Protein AF-A0A1M5IIE2-F1 (afdb_monomer)

Secondary structure (DSSP, 8-state):
-PPEEEEEHHHHHHH--SSBPPPB--S-TT----EEEEE--HHHHHHHIIIIIHHHHHH-SSPPP---EEE----S--GGG--HHHHHHH-HHHHHHHHH----HHHHHHHHHHHHHTTTS-HHHHHHHHH--

Foldseek 3Di:
DFWKKKWFPVLCVPQVAPAKADWFFQLDPPGPTTIIIGRGDVVVLVVCCVPPQVVCCVPDPDDRDRGDIAIQDEDDDDLVQADLQVCLVRNQNVSCCVRRVDRDRNVSSPSLNVVQVVVVHDSRVSNNVSPDD

Sequence (133 aa):
MKNYYLCSQAVIDFAKPTDVSKPFKSGYEWDQDNYYVANIDFEIVEKHFKEVIKPHNQSSAEPDIDFWCRECVAGTMNDSKISLKQAKEKGLFVEIENKLNITAERNRAMTIYNLAESRGITPVDLINRILTK

Solvent-accessible surface area (backbone atoms only — not comparable to full-atom values): 7461 Å² total; per-residue (Å²): 134,92,53,37,25,36,26,32,52,54,42,47,73,70,68,60,51,93,50,57,29,65,76,40,52,47,44,51,93,88,54,84,59,51,37,34,30,29,44,59,66,59,69,63,53,50,48,45,38,67,74,48,49,52,55,41,59,71,70,51,93,64,83,67,76,70,69,48,73,26,61,38,41,84,66,91,64,80,47,88,75,58,50,64,68,51,19,50,76,45,15,49,50,44,38,46,25,78,66,68,75,52,79,56,61,56,60,52,17,20,37,46,26,41,54,10,54,80,66,77,47,49,52,34,55,44,53,42,54,43,72,54,130

Structure (mmCIF, N/CA/C/O backbone):
data_AF-A0A1M5IIE2-F1
#
_entry.id   AF-A0A1M5IIE2-F1
#
loop_
_atom_site.group_PDB
_atom_site.id
_atom_site.type_symbol
_atom_site.label_atom_id
_atom_site.label_alt_id
_atom_site.label_comp_id
_atom_site.label_asym_id
_atom_site.label_entity_id
_atom_site.label_seq_id
_atom_site.pdbx_PDB_ins_code
_atom_site.Cartn_x
_atom_site.Cartn_y
_atom_site.Cartn_z
_atom_site.occupancy
_atom_site.B_iso_or_equiv
_atom_site.auth_seq_id
_atom_site.auth_comp_id
_atom_site.auth_asym_id
_atom_site.auth_atom_id
_atom_site.pdbx_PDB_model_num
ATOM 1 N N . MET A 1 1 ? -13.101 -12.296 -9.217 1.00 56.78 1 MET A N 1
ATOM 2 C CA . MET A 1 1 ? -12.913 -11.872 -7.811 1.00 56.78 1 MET A CA 1
ATOM 3 C C . MET A 1 1 ? -12.122 -10.573 -7.848 1.00 56.78 1 MET A C 1
ATOM 5 O O . MET A 1 1 ? -11.250 -10.477 -8.701 1.00 56.78 1 MET A O 1
ATOM 9 N N . LYS A 1 2 ? -12.459 -9.554 -7.047 1.00 80.25 2 LYS A N 1
ATOM 10 C CA . LYS A 1 2 ? -11.663 -8.317 -7.013 1.00 80.25 2 LYS A CA 1
ATOM 11 C C . LYS A 1 2 ? -10.444 -8.537 -6.118 1.00 80.25 2 LYS A C 1
ATOM 13 O O . LYS A 1 2 ? -10.626 -8.834 -4.941 1.00 80.25 2 LYS A O 1
ATOM 18 N N . ASN A 1 3 ? -9.245 -8.364 -6.667 1.00 92.00 3 ASN A N 1
ATOM 19 C CA . ASN A 1 3 ? -7.994 -8.429 -5.912 1.00 92.00 3 ASN A CA 1
ATOM 20 C C . ASN A 1 3 ? -7.513 -7.005 -5.638 1.00 92.00 3 ASN A C 1
ATOM 22 O O . ASN A 1 3 ? -7.345 -6.215 -6.570 1.00 92.00 3 ASN A O 1
ATOM 26 N N . TYR A 1 4 ? -7.351 -6.661 -4.365 1.00 97.81 4 TYR A N 1
ATOM 27 C CA . TYR A 1 4 ? -6.873 -5.348 -3.944 1.00 97.81 4 TYR A CA 1
ATOM 28 C C . TYR A 1 4 ? -5.384 -5.415 -3.639 1.00 97.81 4 TYR A C 1
ATOM 30 O O . TYR A 1 4 ? -4.902 -6.421 -3.127 1.00 97.81 4 TYR A O 1
ATOM 38 N N . TYR A 1 5 ? -4.664 -4.338 -3.924 1.00 98.38 5 TYR A N 1
ATOM 39 C CA . TYR A 1 5 ? -3.230 -4.257 -3.703 1.00 98.38 5 TYR A CA 1
ATOM 40 C C . TYR A 1 5 ? -2.871 -2.927 -3.053 1.00 98.38 5 TYR A C 1
ATOM 42 O O . TYR A 1 5 ? -3.366 -1.877 -3.464 1.00 98.38 5 TYR A O 1
ATOM 50 N N . LEU A 1 6 ? -1.976 -2.979 -2.071 1.00 98.38 6 LEU A N 1
ATOM 51 C CA . LEU A 1 6 ? -1.229 -1.829 -1.581 1.00 98.38 6 LEU A CA 1
ATOM 52 C C . LEU A 1 6 ? -0.123 -1.503 -2.588 1.00 98.38 6 LEU A C 1
ATOM 54 O O . LEU A 1 6 ? 0.693 -2.376 -2.878 1.00 98.38 6 LEU A O 1
ATOM 58 N N . CYS A 1 7 ? -0.094 -0.283 -3.113 1.00 97.81 7 CYS A N 1
ATOM 59 C CA . CYS A 1 7 ? 0.758 0.093 -4.238 1.00 97.81 7 CYS A CA 1
ATOM 60 C C . CYS A 1 7 ? 1.461 1.437 -4.022 1.00 97.81 7 CYS A C 1
ATOM 62 O O . CYS A 1 7 ? 0.936 2.312 -3.320 1.00 97.81 7 CYS A O 1
ATOM 64 N N . SER A 1 8 ? 2.596 1.611 -4.704 1.00 97.75 8 SER A N 1
ATOM 65 C CA . SER A 1 8 ? 3.214 2.921 -4.921 1.00 97.75 8 SER A CA 1
ATOM 66 C C . SER A 1 8 ? 2.408 3.777 -5.907 1.00 97.75 8 SER A C 1
ATOM 68 O O . SER A 1 8 ? 1.592 3.271 -6.685 1.00 97.75 8 SER A O 1
ATOM 70 N N . GLN A 1 9 ? 2.663 5.088 -5.906 1.00 97.56 9 GLN A N 1
ATOM 71 C CA . GLN A 1 9 ? 2.088 6.038 -6.867 1.00 97.56 9 GLN A CA 1
ATOM 72 C C . GLN A 1 9 ? 2.317 5.608 -8.326 1.00 97.56 9 GLN A C 1
ATOM 74 O O . GLN A 1 9 ? 1.383 5.647 -9.125 1.00 97.56 9 GLN A O 1
ATOM 79 N N . ALA A 1 10 ? 3.526 5.145 -8.667 1.00 97.81 10 ALA A N 1
ATOM 80 C CA . ALA A 1 10 ? 3.888 4.800 -10.044 1.00 97.81 10 ALA A CA 1
ATOM 81 C C . ALA A 1 10 ? 2.996 3.692 -10.636 1.00 97.81 10 ALA A C 1
ATOM 83 O O . ALA A 1 10 ? 2.667 3.718 -11.823 1.00 97.81 10 ALA A O 1
ATOM 84 N N . VAL A 1 11 ? 2.545 2.742 -9.806 1.00 98.00 11 VAL A N 1
ATOM 85 C CA . VAL A 1 11 ? 1.592 1.707 -10.233 1.00 98.00 11 VAL A CA 1
ATOM 86 C C . VAL A 1 11 ? 0.231 2.314 -10.569 1.00 98.00 11 VAL A C 1
ATOM 88 O O . VAL A 1 11 ? -0.379 1.908 -11.555 1.00 98.00 11 VAL A O 1
ATOM 91 N N . ILE A 1 12 ? -0.248 3.287 -9.789 1.00 98.00 12 ILE A N 1
ATOM 92 C CA . ILE A 1 12 ? -1.537 3.952 -10.034 1.00 98.00 12 ILE A CA 1
ATOM 93 C C . ILE A 1 12 ? -1.485 4.795 -11.306 1.00 98.00 12 ILE A C 1
ATOM 95 O O . ILE A 1 12 ? -2.415 4.735 -12.113 1.00 98.00 12 ILE A O 1
ATOM 99 N N . ASP A 1 13 ? -0.387 5.517 -11.517 1.00 97.69 13 ASP A N 1
ATOM 100 C CA . ASP A 1 13 ? -0.196 6.363 -12.698 1.00 97.69 13 ASP A CA 1
ATOM 101 C C . ASP A 1 13 ? -0.172 5.535 -13.991 1.00 97.69 13 ASP A C 1
ATOM 103 O O . ASP A 1 13 ? -0.739 5.943 -15.012 1.00 97.69 13 ASP A O 1
ATOM 107 N N . PHE A 1 14 ? 0.436 4.344 -13.933 1.00 97.81 14 PHE A N 1
ATOM 108 C CA . PHE A 1 14 ? 0.462 3.386 -15.033 1.00 97.81 14 PHE A CA 1
ATOM 109 C C . PHE A 1 14 ? -0.885 2.672 -15.228 1.00 97.81 14 PHE A C 1
ATOM 111 O O . PHE A 1 14 ? -1.470 2.741 -16.310 1.00 97.81 14 PHE A O 1
ATOM 118 N N . ALA A 1 15 ? -1.378 1.978 -14.197 1.00 96.38 15 ALA A N 1
ATOM 119 C CA . ALA A 1 15 ? -2.508 1.055 -14.310 1.00 96.38 15 ALA A CA 1
ATOM 120 C C . ALA A 1 15 ? -3.868 1.764 -14.385 1.00 96.38 15 ALA A C 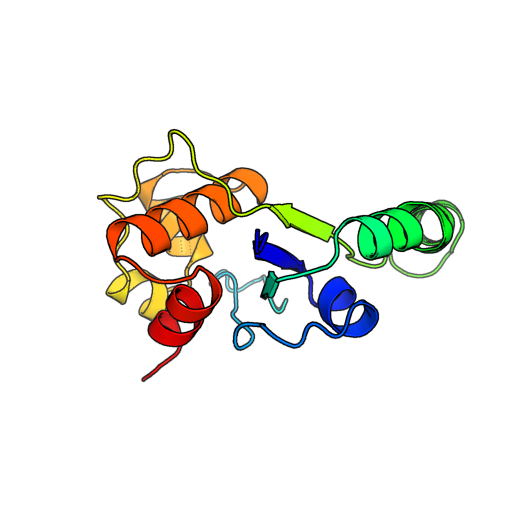1
ATOM 122 O O . ALA A 1 15 ? -4.831 1.173 -14.871 1.00 96.38 15 ALA A O 1
ATOM 123 N N . LYS A 1 16 ? -3.958 3.011 -13.899 1.00 96.38 16 LYS A N 1
ATOM 124 C CA . LYS A 1 16 ? -5.175 3.844 -13.878 1.00 96.38 16 LYS A CA 1
ATOM 125 C C . LYS A 1 16 ? -6.430 3.080 -13.413 1.00 96.38 16 LYS A C 1
ATOM 127 O O . LYS A 1 16 ? -7.440 3.073 -14.123 1.00 96.38 16 LYS A O 1
ATOM 132 N N . PRO A 1 17 ? -6.383 2.419 -12.240 1.00 96.31 17 PRO A N 1
ATOM 133 C CA . PRO A 1 17 ? -7.502 1.626 -11.747 1.00 96.31 17 PRO A CA 1
ATOM 134 C C . PRO A 1 17 ? -8.736 2.496 -11.489 1.00 96.31 17 PRO A C 1
ATOM 136 O O . PRO A 1 17 ? -8.636 3.622 -11.004 1.00 96.31 17 PRO A O 1
ATOM 139 N N . THR A 1 18 ? -9.920 1.950 -11.765 1.00 94.31 18 THR A N 1
ATOM 140 C CA . THR A 1 18 ? -11.196 2.641 -11.509 1.00 94.31 18 THR A CA 1
ATOM 141 C C . THR A 1 18 ? -11.632 2.573 -10.045 1.00 94.31 18 THR A C 1
ATOM 143 O O . THR A 1 18 ? -12.424 3.398 -9.602 1.00 94.31 18 THR A O 1
ATOM 146 N N . ASP A 1 19 ? -11.154 1.573 -9.301 1.00 97.00 19 ASP A N 1
ATOM 147 C CA . ASP A 1 19 ? -11.467 1.339 -7.887 1.00 97.00 19 ASP A CA 1
ATOM 148 C C . ASP A 1 19 ? -10.176 1.504 -7.070 1.00 97.00 19 ASP A C 1
ATOM 150 O O . ASP A 1 19 ? -9.343 0.597 -7.003 1.00 97.00 19 ASP A O 1
ATOM 154 N N . VAL A 1 20 ? -9.974 2.713 -6.536 1.00 97.94 20 VAL A N 1
ATOM 155 C CA . VAL A 1 20 ? -8.739 3.171 -5.882 1.00 97.94 20 VAL A CA 1
ATOM 156 C C . VAL A 1 20 ? -9.058 4.078 -4.695 1.00 97.94 20 VAL A C 1
ATOM 158 O O . VAL A 1 20 ? -10.011 4.861 -4.719 1.00 97.94 20 VAL A O 1
ATOM 161 N N . SER A 1 21 ? -8.269 3.969 -3.628 1.00 98.06 21 SER A N 1
ATOM 162 C CA . SER A 1 21 ? -8.373 4.840 -2.461 1.00 98.06 21 SER A CA 1
ATOM 163 C C . SER A 1 21 ? -7.880 6.255 -2.762 1.00 98.06 21 SER A C 1
ATOM 165 O O . SER A 1 21 ? -7.107 6.491 -3.688 1.00 98.06 21 SER A O 1
ATOM 167 N N . LYS A 1 22 ? -8.242 7.212 -1.906 1.00 96.50 22 LYS A N 1
ATOM 168 C CA . LYS A 1 22 ? -7.497 8.473 -1.814 1.00 96.50 22 LYS A CA 1
ATOM 169 C C . LYS A 1 22 ? -6.025 8.184 -1.452 1.00 96.50 22 LYS A C 1
ATOM 171 O O . LYS A 1 22 ? -5.768 7.180 -0.773 1.00 96.50 22 LYS A O 1
ATOM 176 N N . PRO A 1 23 ? -5.078 9.048 -1.865 1.00 96.25 23 PRO A N 1
ATOM 177 C CA . PRO A 1 23 ? -3.691 8.933 -1.431 1.00 96.25 23 PRO A CA 1
ATOM 178 C C . PRO A 1 23 ? -3.599 9.013 0.090 1.00 96.25 23 PRO A C 1
ATOM 180 O O . PRO A 1 23 ? -4.278 9.832 0.717 1.00 96.25 23 PRO A O 1
ATOM 183 N N . PHE A 1 24 ? -2.723 8.204 0.676 1.00 95.19 24 PHE A N 1
ATOM 184 C CA . PHE A 1 24 ? -2.373 8.301 2.088 1.00 95.19 24 PHE A CA 1
ATOM 185 C C . PHE A 1 24 ? -0.860 8.270 2.289 1.00 95.19 24 PHE A C 1
ATOM 187 O O . PHE A 1 24 ? -0.116 7.766 1.450 1.00 95.19 24 PHE A O 1
ATOM 194 N N . LYS A 1 25 ? -0.413 8.831 3.415 1.00 92.88 25 LYS A N 1
ATOM 195 C CA . LYS A 1 25 ? 0.985 8.813 3.856 1.00 92.88 25 LYS A CA 1
ATOM 196 C C . LYS A 1 25 ? 1.220 7.651 4.818 1.00 92.88 25 LYS A C 1
ATOM 198 O O . LYS A 1 25 ? 0.297 7.233 5.522 1.00 92.88 25 LYS A O 1
ATOM 203 N N . SER A 1 26 ? 2.456 7.173 4.900 1.00 92.38 26 SER A N 1
ATOM 204 C CA . SER A 1 26 ? 2.853 6.159 5.887 1.00 92.38 26 SER A CA 1
ATOM 205 C C . SER A 1 26 ? 2.687 6.645 7.332 1.00 92.38 26 SER A C 1
ATOM 207 O O . SER A 1 26 ? 2.283 5.872 8.205 1.00 92.38 26 SER A O 1
ATOM 209 N N . GLY A 1 27 ? 2.939 7.936 7.563 1.00 92.56 27 GLY A N 1
ATOM 210 C CA . GLY A 1 27 ? 2.952 8.571 8.879 1.00 92.56 27 GLY A CA 1
ATOM 211 C C . GLY A 1 27 ? 4.352 8.881 9.410 1.00 92.56 27 GLY A C 1
ATOM 212 O O . GLY A 1 27 ? 4.462 9.590 10.406 1.00 92.56 27 GLY A O 1
ATOM 213 N N . TYR A 1 28 ? 5.418 8.385 8.772 1.00 93.62 28 TYR A N 1
ATOM 214 C CA . TYR A 1 28 ? 6.783 8.754 9.151 1.00 93.62 28 TYR A CA 1
ATOM 215 C C . TYR A 1 28 ? 7.127 10.142 8.609 1.00 93.62 28 TYR A C 1
ATOM 217 O O . TYR A 1 28 ? 6.850 10.440 7.454 1.00 93.62 28 TYR A O 1
ATOM 225 N N . GLU A 1 29 ? 7.778 10.980 9.416 1.00 91.56 29 GLU A N 1
ATOM 226 C CA . GLU A 1 29 ? 8.117 12.358 9.019 1.00 91.56 29 GLU A CA 1
ATOM 227 C C . GLU A 1 29 ? 9.065 12.423 7.81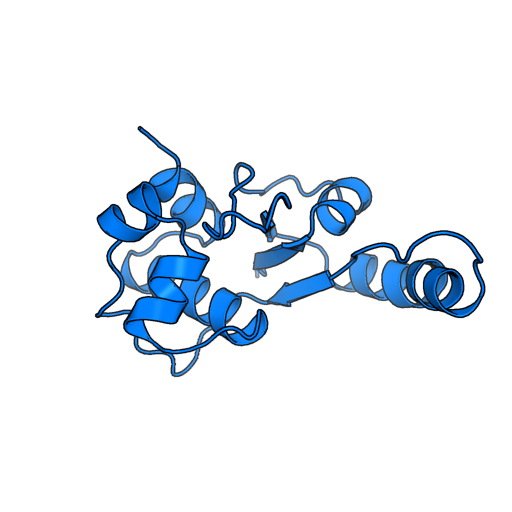1 1.00 91.56 29 GLU A C 1
ATOM 229 O O . GLU A 1 29 ? 8.981 13.339 6.995 1.00 91.56 29 GLU A O 1
ATOM 234 N N . TRP A 1 30 ? 9.957 11.441 7.681 1.00 92.38 30 TRP A N 1
ATOM 235 C CA . TRP A 1 30 ? 10.927 11.356 6.588 1.00 92.38 30 TRP A CA 1
ATOM 236 C C . TRP A 1 30 ? 10.337 10.793 5.290 1.00 92.38 30 TRP A C 1
ATOM 238 O O . TRP A 1 30 ? 10.957 10.929 4.240 1.00 92.38 30 TRP A O 1
ATOM 248 N N . ASP A 1 31 ? 9.158 10.177 5.348 1.00 92.50 31 ASP A N 1
ATOM 249 C CA . ASP A 1 31 ? 8.517 9.547 4.202 1.00 92.50 31 ASP A CA 1
ATOM 250 C C . ASP A 1 31 ? 7.469 10.487 3.604 1.00 92.50 31 ASP A C 1
ATOM 252 O O . ASP A 1 31 ? 6.415 10.761 4.186 1.00 92.50 31 ASP A O 1
ATOM 256 N N . GLN A 1 32 ? 7.784 10.993 2.418 1.00 90.44 32 GLN A N 1
ATOM 257 C CA . GLN A 1 32 ? 6.943 11.934 1.693 1.00 90.44 32 GLN A CA 1
ATOM 258 C C . GLN A 1 32 ? 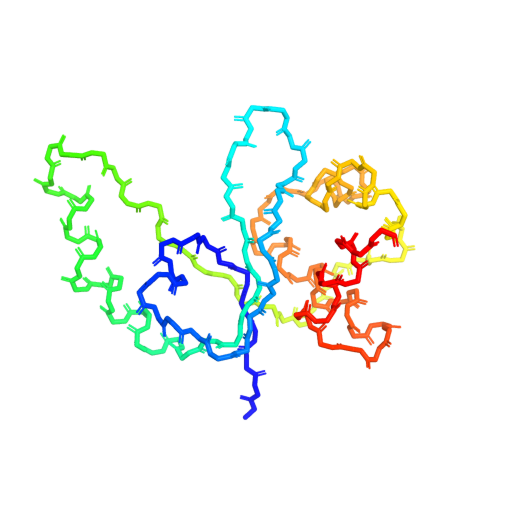6.152 11.259 0.568 1.00 90.44 32 GLN A C 1
ATOM 260 O O . GLN A 1 32 ? 5.443 11.955 -0.166 1.00 90.44 32 GLN A O 1
ATOM 265 N N . ASP A 1 33 ? 6.180 9.931 0.457 1.00 93.56 33 ASP A N 1
ATOM 266 C CA . ASP A 1 33 ? 5.546 9.210 -0.641 1.00 93.56 33 ASP A CA 1
ATOM 267 C C . ASP A 1 33 ? 4.030 9.090 -0.463 1.00 93.56 33 ASP A C 1
ATOM 269 O O . ASP A 1 33 ? 3.472 9.224 0.631 1.00 93.56 33 ASP A O 1
ATOM 273 N N . ASN A 1 34 ? 3.329 8.909 -1.582 1.00 95.81 34 ASN A N 1
ATOM 274 C CA . ASN A 1 34 ? 1.903 8.600 -1.587 1.00 95.81 34 ASN A CA 1
ATOM 275 C C . ASN A 1 34 ? 1.708 7.106 -1.811 1.00 95.81 34 ASN A C 1
ATOM 277 O O . ASN A 1 34 ? 2.166 6.547 -2.809 1.00 95.81 34 ASN A O 1
ATOM 281 N N . TYR A 1 35 ? 0.929 6.504 -0.925 1.00 97.44 35 TYR A N 1
ATOM 282 C CA . TYR A 1 35 ? 0.505 5.121 -1.021 1.00 97.44 35 TYR A CA 1
ATOM 283 C C . TYR A 1 35 ? -0.967 5.046 -1.400 1.00 97.44 35 TYR A C 1
ATOM 285 O O . TYR A 1 35 ? -1.763 5.946 -1.101 1.00 97.44 35 TYR A O 1
ATOM 293 N N . TYR A 1 36 ? -1.326 3.936 -2.034 1.00 98.25 36 TYR A N 1
ATOM 294 C CA . TYR A 1 36 ? -2.680 3.678 -2.496 1.00 98.25 36 TYR A CA 1
ATOM 295 C C . TYR A 1 36 ? -3.072 2.238 -2.239 1.00 98.25 36 TYR A C 1
ATOM 297 O O . TYR A 1 36 ? -2.239 1.336 -2.270 1.00 98.25 36 TYR A O 1
ATOM 305 N N . VAL A 1 37 ? -4.365 2.017 -2.043 1.00 98.38 37 VAL A N 1
ATOM 306 C CA . VAL A 1 37 ? -4.964 0.694 -2.180 1.00 98.38 37 VAL A CA 1
ATOM 307 C C . VAL A 1 37 ? -5.871 0.728 -3.397 1.00 98.38 37 VAL A C 1
ATOM 309 O O . VAL A 1 37 ? -6.676 1.647 -3.528 1.00 98.38 37 VAL A O 1
ATOM 312 N N . ALA A 1 38 ? -5.737 -0.238 -4.299 1.00 98.19 38 ALA A N 1
ATOM 313 C CA . ALA A 1 38 ? -6.518 -0.271 -5.531 1.00 98.19 38 ALA A CA 1
ATOM 314 C C . ALA A 1 38 ? -6.829 -1.695 -5.981 1.00 98.19 38 ALA A C 1
ATOM 316 O O . ALA A 1 38 ? -6.063 -2.622 -5.716 1.00 98.19 38 ALA A O 1
ATOM 317 N N . ASN A 1 39 ? -7.942 -1.866 -6.690 1.00 97.44 39 ASN A N 1
ATOM 318 C CA . ASN A 1 39 ? -8.184 -3.064 -7.480 1.00 97.44 39 ASN A CA 1
ATOM 319 C C . ASN A 1 39 ? -7.453 -2.917 -8.818 1.00 97.44 39 ASN A C 1
ATOM 321 O O . ASN A 1 39 ? -7.846 -2.108 -9.657 1.00 97.44 39 ASN A O 1
ATOM 325 N N . ILE A 1 40 ? -6.376 -3.681 -8.989 1.00 94.62 40 ILE A N 1
ATOM 326 C CA . ILE A 1 40 ? -5.524 -3.646 -10.183 1.00 94.62 40 ILE A CA 1
ATOM 327 C C . ILE A 1 40 ? -5.566 -4.985 -10.915 1.00 94.62 40 ILE A C 1
ATOM 329 O O . ILE A 1 40 ? -5.730 -6.040 -10.300 1.00 94.62 40 ILE A O 1
ATOM 333 N N . ASP A 1 41 ? -5.380 -4.927 -12.231 1.00 94.56 41 ASP A N 1
ATOM 334 C CA . ASP A 1 41 ? -5.040 -6.098 -13.032 1.00 94.56 41 ASP A CA 1
ATOM 335 C C . ASP A 1 41 ? -3.546 -6.397 -12.850 1.00 94.56 41 ASP A C 1
ATOM 337 O O . ASP A 1 41 ? -2.675 -5.699 -13.382 1.00 94.56 41 ASP A O 1
ATOM 341 N N . PHE A 1 42 ? -3.249 -7.411 -12.037 1.00 94.31 42 PHE A N 1
ATOM 342 C CA . PHE A 1 42 ? -1.875 -7.760 -11.701 1.00 94.31 42 PHE A CA 1
ATOM 343 C C . PHE A 1 42 ? -1.086 -8.267 -12.909 1.00 94.31 42 PHE A C 1
ATOM 345 O O . PHE A 1 42 ? 0.115 -8.031 -12.961 1.00 94.31 42 PHE A O 1
ATOM 352 N N . GLU A 1 43 ? -1.722 -8.901 -13.898 1.00 95.44 43 GLU A N 1
ATOM 353 C CA . GLU A 1 43 ? -1.009 -9.417 -15.073 1.00 95.44 43 GLU A CA 1
ATOM 354 C C . GLU A 1 43 ? -0.420 -8.267 -15.900 1.00 95.44 43 GLU A C 1
ATOM 356 O O . GLU A 1 43 ? 0.739 -8.318 -16.320 1.00 95.44 43 GLU A O 1
ATOM 361 N N . ILE A 1 44 ? -1.183 -7.182 -16.061 1.00 95.75 44 ILE A N 1
ATOM 362 C CA . ILE A 1 44 ? -0.735 -5.976 -16.770 1.00 95.75 44 ILE A CA 1
ATOM 363 C C . ILE A 1 44 ? 0.406 -5.289 -16.007 1.00 95.75 44 ILE A C 1
ATOM 365 O O . ILE A 1 44 ? 1.415 -4.900 -16.604 1.00 95.75 44 ILE A O 1
ATOM 369 N N . VAL A 1 45 ? 0.270 -5.159 -14.684 1.00 97.12 45 VAL A N 1
ATOM 370 C CA . VAL A 1 45 ? 1.284 -4.535 -13.817 1.00 97.12 45 VAL A CA 1
ATOM 371 C C . VAL A 1 45 ? 2.567 -5.367 -13.776 1.00 97.12 45 VAL A C 1
ATOM 373 O O . VAL A 1 45 ? 3.663 -4.817 -13.895 1.00 97.12 45 VAL A O 1
ATOM 376 N N . GLU A 1 46 ? 2.454 -6.689 -13.660 1.00 97.44 46 GLU A N 1
ATOM 377 C CA . GLU A 1 46 ? 3.597 -7.599 -13.628 1.00 97.44 46 GLU A CA 1
ATOM 378 C C . GLU A 1 46 ? 4.348 -7.595 -14.965 1.00 97.44 46 GLU A C 1
ATOM 380 O O . GLU A 1 46 ? 5.583 -7.544 -14.983 1.00 97.44 46 GLU A O 1
ATOM 385 N N . LYS A 1 47 ? 3.618 -7.589 -16.087 1.00 98.00 47 LYS A N 1
ATOM 386 C CA . LYS A 1 47 ? 4.212 -7.465 -17.418 1.00 98.00 47 LYS A CA 1
ATOM 387 C C . LYS A 1 47 ? 4.997 -6.160 -17.556 1.00 98.00 47 LYS A C 1
ATOM 389 O O . LYS A 1 47 ? 6.165 -6.195 -17.937 1.00 98.00 47 LYS A O 1
ATOM 394 N N . HIS A 1 48 ? 4.401 -5.025 -17.186 1.00 98.00 48 HIS A N 1
ATOM 395 C CA . HIS A 1 48 ? 5.077 -3.727 -17.255 1.00 98.00 48 HIS A CA 1
ATOM 396 C C . HIS A 1 48 ? 6.319 -3.665 -16.361 1.00 98.00 48 HIS A C 1
ATOM 398 O O . HIS A 1 48 ? 7.368 -3.176 -16.783 1.00 98.00 48 HIS A O 1
ATOM 404 N N . PHE A 1 49 ? 6.237 -4.227 -15.153 1.00 97.69 49 PHE A N 1
ATOM 405 C CA . PHE A 1 49 ? 7.393 -4.327 -14.273 1.00 97.69 49 PHE A CA 1
ATOM 406 C C . PHE A 1 49 ? 8.540 -5.109 -14.929 1.00 97.69 49 PHE A C 1
ATOM 408 O O . PHE A 1 49 ? 9.678 -4.641 -14.940 1.00 97.69 49 PHE A O 1
ATOM 415 N N . LYS A 1 50 ? 8.252 -6.287 -15.498 1.00 97.88 50 LYS A N 1
ATOM 416 C CA . LYS A 1 50 ? 9.262 -7.167 -16.109 1.00 97.88 50 LYS A CA 1
ATOM 417 C C . LYS A 1 50 ? 9.880 -6.577 -17.377 1.00 97.88 50 LYS A C 1
ATOM 419 O O . LYS A 1 50 ? 11.076 -6.754 -17.587 1.00 97.88 50 LYS A O 1
ATOM 424 N N . GLU A 1 51 ? 9.079 -5.918 -18.208 1.00 98.00 51 GLU A N 1
ATOM 425 C CA . GLU A 1 51 ? 9.489 -5.471 -19.545 1.00 98.00 51 GLU A CA 1
ATOM 426 C C . GLU A 1 51 ? 10.016 -4.031 -19.579 1.00 98.00 51 GLU A C 1
ATOM 428 O O . GLU A 1 51 ? 10.794 -3.702 -20.471 1.00 98.00 51 GLU A O 1
ATOM 433 N N . VAL A 1 52 ? 9.620 -3.177 -18.628 1.00 96.81 52 VAL A N 1
ATOM 434 C CA . VAL A 1 52 ? 9.950 -1.741 -18.647 1.00 96.81 52 VAL A CA 1
ATOM 435 C C . VAL A 1 52 ? 10.707 -1.321 -17.396 1.00 96.81 52 VAL A C 1
ATOM 437 O O . VAL A 1 52 ? 11.855 -0.894 -17.494 1.00 96.81 52 VAL A O 1
ATOM 440 N N . ILE A 1 53 ? 10.098 -1.479 -16.218 1.00 97.38 53 ILE A N 1
ATOM 441 C CA . ILE A 1 53 ? 10.659 -0.953 -14.964 1.00 97.38 53 ILE A CA 1
ATOM 442 C C . ILE A 1 53 ? 11.967 -1.652 -14.609 1.00 97.38 53 ILE A C 1
ATOM 444 O O . ILE A 1 53 ? 12.981 -0.999 -14.384 1.00 97.38 53 ILE A O 1
ATOM 448 N N . LYS A 1 54 ? 11.960 -2.986 -14.554 1.00 95.94 54 LYS A N 1
ATOM 449 C CA . LYS A 1 54 ? 13.134 -3.751 -14.141 1.00 95.94 54 LYS A CA 1
ATOM 450 C C . LYS A 1 54 ? 14.324 -3.506 -15.083 1.00 95.94 54 LYS A C 1
ATOM 452 O O . LYS A 1 54 ? 15.401 -3.233 -14.561 1.00 95.94 54 LYS A O 1
ATOM 457 N N . PRO A 1 55 ? 14.176 -3.543 -16.423 1.00 96.81 55 PRO A N 1
ATOM 458 C CA . PRO A 1 55 ? 15.254 -3.151 -17.328 1.00 96.81 55 PRO A CA 1
ATOM 459 C C . PRO A 1 55 ? 15.721 -1.704 -17.131 1.00 96.81 55 PRO A C 1
ATOM 461 O O . PRO A 1 55 ? 16.928 -1.463 -17.132 1.00 96.81 55 PRO A O 1
ATOM 464 N N . HIS A 1 56 ? 14.798 -0.755 -16.925 1.00 95.50 56 HIS A N 1
ATOM 465 C CA . HIS A 1 56 ? 15.136 0.648 -16.672 1.00 95.50 56 HIS A CA 1
ATOM 466 C C . HIS A 1 56 ? 16.006 0.804 -15.417 1.00 95.50 56 HIS A C 1
ATOM 468 O O . HIS A 1 56 ? 17.139 1.262 -15.532 1.00 95.50 56 HIS A O 1
ATOM 474 N N . ASN A 1 57 ? 15.543 0.326 -14.258 1.00 95.75 57 ASN A N 1
ATOM 475 C CA . ASN A 1 57 ? 16.273 0.424 -12.984 1.00 95.75 57 ASN A CA 1
ATOM 476 C C . ASN A 1 57 ? 17.622 -0.335 -13.006 1.00 95.75 57 ASN A C 1
ATOM 478 O O . ASN A 1 57 ? 18.506 -0.086 -12.198 1.00 95.75 57 ASN A O 1
ATOM 482 N N . GLN A 1 58 ? 17.813 -1.285 -13.930 1.00 94.38 58 GLN A N 1
ATOM 483 C CA . GLN A 1 58 ? 19.077 -2.023 -14.068 1.00 94.38 58 GLN A CA 1
ATOM 484 C C . GLN A 1 58 ? 20.100 -1.361 -15.001 1.00 94.38 58 GLN A C 1
ATOM 486 O O . GLN A 1 58 ? 21.275 -1.724 -14.949 1.00 94.38 58 GLN A O 1
ATOM 491 N N . SER A 1 59 ? 19.672 -0.467 -15.895 1.00 91.69 59 SER A N 1
ATOM 492 C CA . SER A 1 59 ? 20.514 0.035 -16.994 1.00 91.69 59 SER A CA 1
ATOM 493 C C . SER A 1 59 ? 20.555 1.556 -17.128 1.00 91.69 59 SER A C 1
ATOM 495 O O . SER A 1 59 ? 21.400 2.075 -17.857 1.00 91.69 59 SER A O 1
ATOM 497 N N . SER A 1 60 ? 19.660 2.268 -16.446 1.00 90.12 60 SER A N 1
ATOM 498 C CA . SER A 1 60 ? 19.566 3.721 -16.492 1.00 90.12 60 SER A CA 1
ATOM 499 C C . SER A 1 60 ? 20.552 4.377 -15.525 1.00 90.12 60 SER A C 1
ATOM 501 O O . SER A 1 60 ? 20.867 3.830 -14.472 1.00 90.12 60 SER A O 1
ATOM 503 N N . ALA A 1 61 ? 21.027 5.573 -15.879 1.00 89.00 61 ALA A N 1
ATOM 504 C CA . ALA A 1 61 ? 21.715 6.464 -14.941 1.00 89.00 61 ALA A CA 1
ATOM 505 C C . ALA A 1 61 ? 20.727 7.348 -14.152 1.00 89.00 61 ALA A C 1
ATOM 507 O O . ALA A 1 61 ? 21.136 8.060 -13.236 1.00 89.00 61 ALA A O 1
ATOM 508 N N . GLU A 1 62 ? 19.447 7.321 -14.534 1.00 91.38 62 GLU A N 1
ATOM 509 C CA . GLU A 1 62 ? 18.363 8.001 -13.828 1.00 91.38 62 GLU A CA 1
ATOM 510 C C . GLU A 1 62 ? 18.005 7.269 -12.525 1.00 91.38 62 GLU A C 1
ATOM 512 O O . GLU A 1 62 ? 18.280 6.073 -12.401 1.00 91.38 62 GLU A O 1
ATOM 517 N N . PRO A 1 63 ? 17.371 7.958 -11.558 1.00 90.81 63 PRO A N 1
ATOM 518 C CA . PRO A 1 63 ? 16.891 7.326 -10.337 1.00 90.81 63 PRO A CA 1
ATOM 519 C C . PRO A 1 63 ? 15.917 6.178 -10.605 1.00 90.81 63 PRO A C 1
ATOM 521 O O . PRO A 1 63 ? 15.080 6.250 -11.508 1.00 90.81 63 PRO A O 1
ATOM 524 N N . ASP A 1 64 ? 15.988 5.157 -9.753 1.00 94.00 64 ASP A N 1
ATOM 525 C CA . ASP A 1 64 ? 15.074 4.022 -9.797 1.00 94.00 64 ASP A CA 1
ATOM 526 C C . ASP A 1 64 ? 13.615 4.471 -9.695 1.00 94.00 64 ASP A C 1
ATOM 528 O O . ASP A 1 64 ? 13.230 5.270 -8.836 1.00 94.00 64 ASP A O 1
ATOM 532 N N . ILE A 1 65 ? 12.776 3.888 -10.547 1.00 94.25 65 ILE A N 1
ATOM 533 C CA . ILE A 1 65 ? 11.332 4.064 -10.462 1.00 94.25 65 ILE A CA 1
ATOM 534 C C . ILE A 1 65 ? 10.819 3.181 -9.322 1.00 94.25 65 ILE A C 1
ATOM 536 O O . ILE A 1 65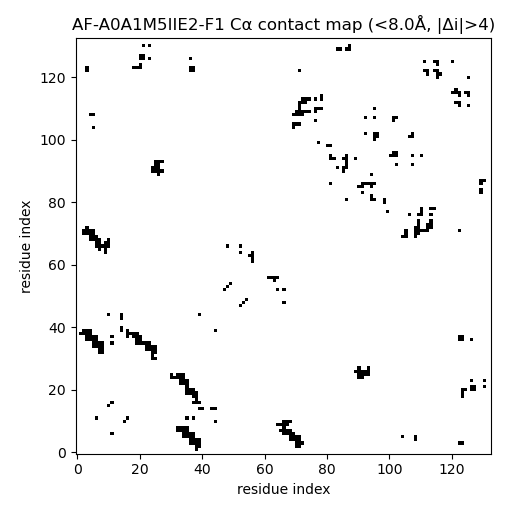 ? 10.917 1.950 -9.396 1.00 94.25 65 ILE A O 1
ATOM 540 N N . ASP A 1 66 ? 10.229 3.801 -8.296 1.00 94.88 66 ASP A N 1
ATOM 541 C CA . ASP A 1 66 ? 9.575 3.095 -7.190 1.00 94.88 66 ASP A CA 1
ATOM 542 C C . ASP A 1 66 ? 8.241 2.475 -7.639 1.00 94.88 66 ASP A C 1
ATOM 544 O O . ASP A 1 66 ? 7.156 3.047 -7.500 1.00 94.88 66 ASP A O 1
ATOM 548 N N . PHE A 1 67 ? 8.320 1.294 -8.247 1.00 97.06 67 PHE A N 1
ATOM 549 C CA . PHE A 1 67 ? 7.178 0.585 -8.817 1.00 97.06 67 PHE A CA 1
ATOM 550 C C . PHE A 1 67 ? 6.971 -0.756 -8.118 1.00 97.06 67 PHE A C 1
ATOM 552 O O . PHE A 1 67 ? 7.659 -1.744 -8.393 1.00 97.06 67 PHE A O 1
ATOM 559 N N . TRP A 1 68 ? 5.985 -0.816 -7.226 1.00 96.69 68 TRP A N 1
ATOM 560 C CA . TRP A 1 68 ? 5.649 -2.044 -6.515 1.00 96.69 68 TRP A CA 1
ATOM 561 C C . TRP A 1 68 ? 4.179 -2.092 -6.106 1.00 96.69 68 TRP A C 1
ATOM 563 O O . TRP A 1 68 ? 3.518 -1.078 -5.884 1.00 96.69 68 TRP A O 1
ATOM 573 N N . CYS A 1 69 ? 3.674 -3.317 -5.965 1.00 97.00 69 CYS A N 1
ATOM 574 C CA . CYS A 1 69 ? 2.386 -3.592 -5.351 1.00 97.00 69 CYS A CA 1
ATOM 575 C C . CYS A 1 69 ? 2.450 -4.865 -4.491 1.00 97.00 69 CYS A C 1
ATOM 577 O O . CYS A 1 69 ? 3.265 -5.768 -4.725 1.00 97.00 69 CYS A O 1
ATOM 579 N N . ARG A 1 70 ? 1.614 -4.927 -3.454 1.00 97.38 70 ARG A N 1
ATOM 580 C CA . ARG A 1 70 ? 1.474 -6.058 -2.531 1.00 97.38 70 ARG A CA 1
ATOM 581 C C . ARG A 1 70 ? 0.007 -6.389 -2.367 1.00 97.38 70 ARG A C 1
ATOM 583 O O . ARG A 1 70 ? -0.781 -5.527 -1.997 1.00 97.38 70 ARG A O 1
ATOM 590 N N . GLU A 1 71 ? -0.341 -7.637 -2.631 1.00 97.19 71 GLU A N 1
ATOM 591 C CA . GLU A 1 71 ? -1.723 -8.090 -2.542 1.00 97.19 71 GLU A CA 1
ATOM 592 C C . GLU A 1 71 ? -2.247 -7.977 -1.104 1.00 97.19 71 GLU A C 1
ATOM 594 O O . GLU A 1 71 ? -1.594 -8.388 -0.139 1.00 97.19 71 GLU A O 1
ATOM 599 N N . CYS A 1 72 ? -3.438 -7.405 -0.968 1.00 97.06 72 CYS A N 1
ATOM 600 C CA . CYS A 1 72 ? -4.223 -7.409 0.251 1.00 97.06 72 CYS A CA 1
ATOM 601 C C . CYS A 1 72 ? -4.956 -8.750 0.324 1.00 97.06 72 CYS A C 1
ATOM 603 O O . CYS A 1 72 ? -6.018 -8.910 -0.275 1.00 97.06 72 CYS A O 1
ATOM 605 N N . VAL A 1 73 ? -4.376 -9.702 1.052 1.00 95.00 73 VAL A N 1
ATOM 606 C CA . VAL A 1 73 ? -4.940 -11.040 1.278 1.00 95.00 73 VAL A CA 1
ATOM 607 C C . VAL A 1 73 ? -5.051 -11.342 2.761 1.00 95.00 73 VAL A C 1
ATOM 609 O O . VAL A 1 73 ? -4.288 -10.806 3.569 1.00 95.00 73 VAL A O 1
ATOM 612 N N . ALA A 1 74 ? -5.967 -12.250 3.093 1.00 92.88 74 ALA A N 1
ATOM 613 C CA . ALA A 1 74 ? -6.114 -12.780 4.437 1.00 92.88 74 ALA A CA 1
ATOM 614 C C . ALA A 1 74 ? -4.801 -13.393 4.935 1.00 92.88 74 ALA A C 1
ATOM 616 O O . ALA A 1 74 ? -4.050 -14.030 4.187 1.00 92.88 74 ALA A O 1
ATOM 617 N N . GLY A 1 75 ? -4.549 -13.255 6.230 1.00 89.50 75 GLY A N 1
ATOM 618 C CA . GLY A 1 75 ? -3.464 -13.978 6.874 1.00 89.50 75 GLY A CA 1
ATOM 619 C C . GLY A 1 75 ? -3.459 -13.830 8.385 1.00 89.50 75 GLY A C 1
ATOM 620 O O . GLY A 1 75 ? -4.430 -13.391 8.993 1.00 89.50 75 GLY A O 1
ATOM 621 N N . THR A 1 76 ? -2.353 -14.220 9.010 1.00 87.62 76 THR A N 1
ATOM 622 C CA . THR A 1 76 ? -2.283 -14.460 10.461 1.00 87.62 76 THR A CA 1
ATOM 623 C C . THR A 1 76 ? -1.991 -13.210 11.297 1.00 87.62 76 THR A C 1
ATOM 625 O O . THR A 1 76 ? -1.702 -13.329 12.488 1.00 87.62 76 THR A O 1
ATOM 628 N N . MET A 1 77 ? -2.011 -12.015 10.700 1.00 86.69 77 MET A N 1
ATOM 629 C CA . MET A 1 77 ? -1.747 -10.771 11.427 1.00 86.69 77 MET A CA 1
ATOM 630 C C . MET A 1 77 ? -2.923 -10.431 12.341 1.00 86.69 77 MET A C 1
ATOM 632 O O . MET A 1 77 ? -4.053 -10.283 11.883 1.00 86.69 77 MET A O 1
ATOM 636 N N . ASN A 1 78 ? -2.650 -10.294 13.639 1.00 83.75 78 ASN A N 1
ATOM 637 C CA . ASN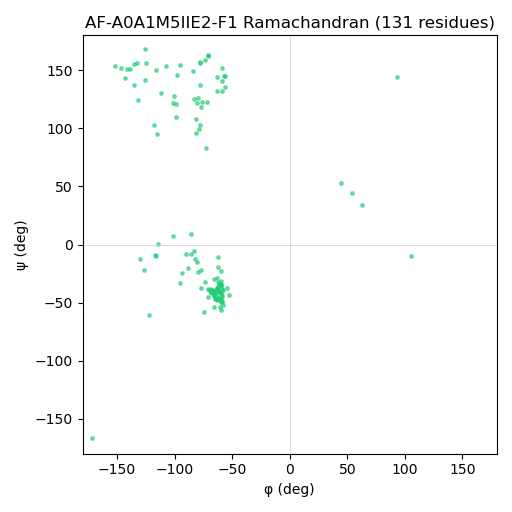 A 1 78 ? -3.664 -9.919 14.618 1.00 83.75 78 ASN A CA 1
ATOM 638 C C . ASN A 1 78 ? -3.925 -8.405 14.563 1.00 83.75 78 ASN A C 1
ATOM 640 O O . ASN A 1 78 ? -3.196 -7.624 15.169 1.00 83.75 78 ASN A O 1
ATOM 644 N N . ASP A 1 79 ? -4.987 -7.995 13.879 1.00 85.50 79 ASP A N 1
ATOM 645 C CA . ASP A 1 79 ? -5.381 -6.597 13.697 1.00 85.50 79 ASP A CA 1
ATOM 646 C C . ASP A 1 79 ? -6.185 -6.016 14.877 1.00 85.50 79 ASP A C 1
ATOM 648 O O . ASP A 1 79 ? -6.417 -4.808 14.921 1.00 85.50 79 ASP A O 1
ATOM 652 N N . SER A 1 80 ? -6.556 -6.828 15.878 1.00 89.56 80 SER A N 1
ATOM 653 C CA . SER A 1 80 ? -7.416 -6.404 17.004 1.00 89.56 80 SER A CA 1
ATOM 654 C C . SER A 1 80 ? -6.852 -5.247 17.836 1.00 89.56 80 SER A C 1
ATOM 656 O O . SER A 1 80 ? -7.599 -4.538 18.509 1.00 89.56 80 SER A O 1
ATOM 658 N N . LYS A 1 81 ? -5.530 -5.042 17.800 1.00 89.00 81 LYS A N 1
ATOM 659 C CA . LYS A 1 81 ? -4.837 -3.978 18.542 1.00 89.00 81 LYS A CA 1
ATOM 660 C C . LYS A 1 81 ? -4.710 -2.667 17.764 1.00 89.00 81 LYS A C 1
ATOM 662 O O . LYS A 1 81 ? -4.270 -1.675 18.346 1.00 89.00 81 LYS A O 1
ATOM 667 N N . ILE A 1 82 ? -5.064 -2.659 16.480 1.00 93.25 82 ILE A N 1
ATOM 668 C CA . ILE A 1 82 ? -4.932 -1.495 15.603 1.00 93.25 82 ILE A CA 1
ATOM 669 C C . ILE A 1 82 ? -6.130 -0.564 15.785 1.00 93.25 82 ILE A C 1
ATOM 671 O O . ILE A 1 82 ? -7.287 -0.951 15.598 1.00 93.25 82 ILE A O 1
ATOM 675 N N . SER A 1 83 ? -5.856 0.701 16.097 1.00 92.56 83 SER A N 1
ATOM 676 C CA . SER A 1 83 ? -6.889 1.726 16.221 1.00 92.56 83 SER A CA 1
ATOM 677 C C . SER A 1 83 ? -6.988 2.571 14.955 1.00 92.56 83 SER A C 1
ATOM 679 O O . SER A 1 83 ? -6.046 3.275 14.605 1.00 92.56 83 SER A O 1
ATOM 681 N N . LEU A 1 84 ? -8.163 2.606 14.310 1.00 91.06 84 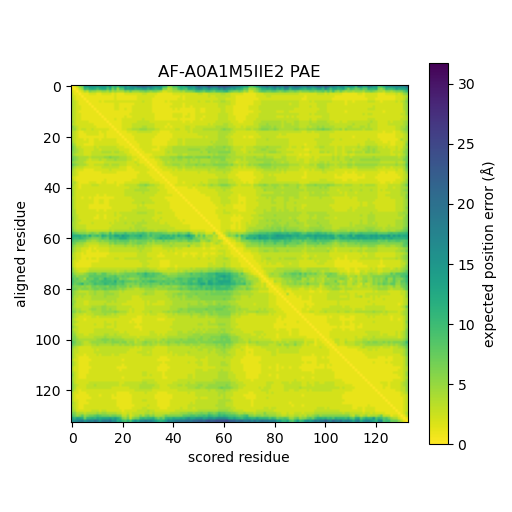LEU A N 1
ATOM 682 C CA . LEU A 1 84 ? -8.394 3.510 13.169 1.00 91.06 84 LEU A CA 1
ATOM 683 C C . LEU A 1 84 ? -8.294 4.988 13.563 1.00 91.06 84 LEU A C 1
ATOM 685 O O . LEU A 1 84 ? -7.898 5.817 12.749 1.00 91.06 84 LEU A O 1
ATOM 689 N N . LYS A 1 85 ? -8.611 5.319 14.822 1.00 92.50 85 LYS A N 1
ATOM 690 C CA . LYS A 1 85 ? -8.416 6.670 15.356 1.00 92.50 85 LYS A CA 1
ATOM 691 C C . LYS A 1 85 ? -6.927 7.022 15.401 1.00 92.50 85 LYS A C 1
ATOM 693 O O . LYS A 1 85 ? -6.547 8.086 14.934 1.00 92.50 85 LYS A O 1
ATOM 698 N N . GLN A 1 86 ? -6.086 6.120 15.913 1.00 93.62 86 GLN A N 1
ATOM 699 C CA . GLN A 1 86 ? -4.635 6.341 15.940 1.00 93.62 86 GLN A CA 1
ATOM 700 C C . GLN A 1 86 ? -4.026 6.321 14.535 1.00 93.62 86 GLN A C 1
ATOM 702 O O . GLN A 1 86 ? -3.188 7.164 14.240 1.00 93.62 86 GLN A O 1
ATOM 707 N N . ALA A 1 87 ? -4.493 5.441 13.644 1.00 92.88 87 ALA A N 1
ATOM 708 C CA . ALA A 1 87 ? -4.073 5.420 12.242 1.00 92.88 87 ALA A CA 1
ATOM 709 C C . ALA A 1 87 ? -4.383 6.743 11.523 1.00 92.88 87 ALA A C 1
ATOM 711 O O . ALA A 1 87 ? -3.591 7.199 10.705 1.00 92.88 87 ALA A O 1
ATOM 712 N N . LYS A 1 88 ? -5.507 7.389 11.853 1.00 91.31 88 LYS A N 1
ATOM 713 C CA . LYS A 1 88 ? -5.855 8.722 11.343 1.00 91.31 88 LYS A CA 1
ATOM 714 C C . LYS A 1 88 ? -4.962 9.827 11.915 1.00 91.31 88 LYS A C 1
ATOM 716 O O . LYS A 1 88 ? -4.616 10.753 11.193 1.00 91.31 88 LYS A O 1
ATOM 721 N N . GLU A 1 89 ? -4.606 9.746 13.195 1.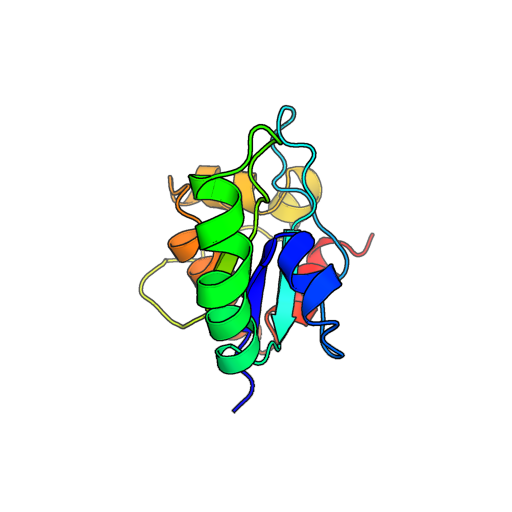00 91.56 89 GLU A N 1
ATOM 722 C CA . GLU A 1 89 ? -3.785 10.760 13.875 1.00 91.56 89 GLU A CA 1
ATOM 723 C C . GLU A 1 89 ? -2.293 10.663 13.520 1.00 91.56 89 GLU A C 1
ATOM 725 O O . GLU A 1 89 ? -1.627 11.688 13.412 1.00 91.56 89 GLU A O 1
ATOM 730 N N . LYS A 1 90 ? -1.768 9.445 13.353 1.00 91.12 90 LYS A N 1
ATOM 731 C CA . LYS A 1 90 ? -0.324 9.169 13.238 1.00 91.12 90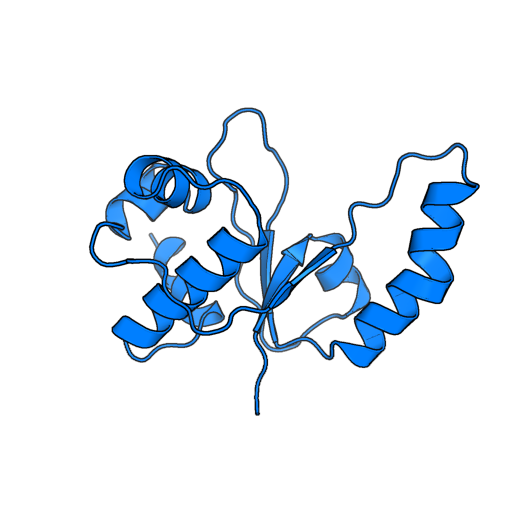 LYS A CA 1
ATOM 732 C C . LYS A 1 90 ? 0.101 8.587 11.893 1.00 91.12 90 LYS A C 1
ATOM 734 O O . LYS A 1 90 ? 1.292 8.469 11.644 1.00 91.12 90 LYS A O 1
ATOM 739 N N . GLY A 1 91 ? -0.849 8.198 11.048 1.00 92.81 91 GLY A N 1
ATOM 740 C CA . GLY A 1 91 ? -0.599 7.418 9.840 1.00 92.81 91 GLY A CA 1
ATOM 741 C C . GLY A 1 91 ? -0.749 5.915 10.073 1.00 92.81 91 GLY A C 1
ATOM 742 O O . GLY A 1 91 ? -0.449 5.373 11.142 1.00 92.81 91 GLY A O 1
ATOM 743 N N . LEU A 1 92 ? -1.261 5.229 9.051 1.00 94.19 92 LEU A N 1
ATOM 744 C CA . LEU A 1 92 ? -1.613 3.816 9.143 1.00 94.19 92 LEU A CA 1
ATOM 745 C C . LEU A 1 92 ? -0.383 2.922 9.314 1.00 94.19 92 LEU A C 1
ATOM 747 O O . LEU A 1 92 ? -0.438 1.975 10.094 1.00 94.19 92 LEU A O 1
ATOM 751 N N . PHE A 1 93 ? 0.726 3.204 8.626 1.00 96.06 93 PHE A N 1
ATOM 752 C CA . PHE A 1 93 ? 1.913 2.350 8.731 1.00 96.06 93 PHE A CA 1
ATOM 753 C C . PHE A 1 93 ? 2.582 2.493 10.092 1.00 96.06 93 PHE A C 1
ATOM 755 O O . PHE A 1 93 ? 2.978 1.482 10.666 1.00 96.06 93 PHE A O 1
ATOM 762 N N . VAL A 1 94 ? 2.622 3.712 10.631 1.00 95.62 94 VAL A N 1
ATOM 763 C CA . VAL A 1 94 ? 3.116 3.977 11.985 1.00 95.62 94 VAL A CA 1
ATOM 764 C C . VAL A 1 94 ? 2.276 3.251 13.032 1.00 95.62 94 VAL A C 1
ATOM 766 O O . VAL A 1 94 ? 2.827 2.623 13.930 1.00 95.62 94 VAL A O 1
ATOM 769 N N . GLU A 1 95 ? 0.945 3.287 12.935 1.00 95.25 95 GLU A N 1
ATOM 770 C CA . GLU A 1 95 ? 0.097 2.534 13.871 1.00 95.25 95 GLU A CA 1
ATOM 771 C C . GLU A 1 95 ? 0.301 1.017 13.729 1.00 95.25 95 GLU A C 1
ATOM 773 O O . GLU A 1 95 ? 0.395 0.316 14.737 1.00 95.25 95 GLU A O 1
ATOM 778 N N . ILE A 1 96 ? 0.428 0.504 12.501 1.00 94.94 96 ILE A N 1
ATOM 779 C CA . ILE A 1 96 ? 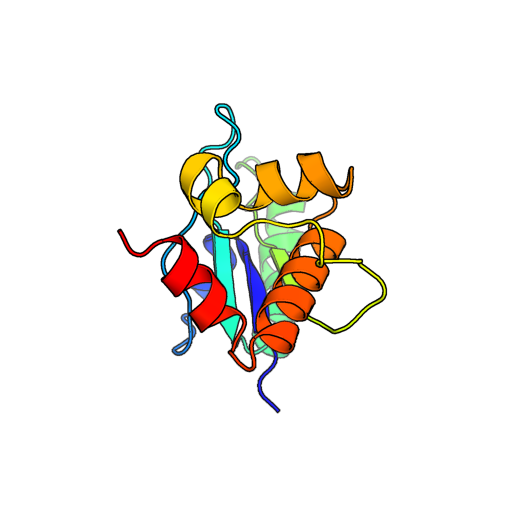0.727 -0.913 12.255 1.00 94.94 96 ILE A CA 1
ATOM 780 C C . ILE A 1 96 ? 2.056 -1.315 12.904 1.00 94.94 96 ILE A C 1
ATOM 782 O O . ILE A 1 96 ? 2.096 -2.301 13.643 1.00 94.94 96 ILE A O 1
ATOM 786 N N . GLU A 1 97 ? 3.124 -0.550 12.686 1.00 95.69 97 GLU A N 1
ATOM 787 C CA . GLU A 1 97 ? 4.425 -0.825 13.297 1.00 95.69 97 GLU A CA 1
ATOM 788 C C . GLU A 1 97 ? 4.352 -0.734 14.825 1.00 95.69 97 GLU A C 1
ATOM 790 O O . GLU A 1 97 ? 4.766 -1.663 15.511 1.00 95.69 97 GLU A O 1
ATOM 795 N N . ASN A 1 98 ? 3.736 0.313 15.376 1.00 94.69 98 ASN A N 1
ATOM 796 C CA . ASN A 1 98 ? 3.635 0.502 16.825 1.00 94.69 98 ASN A CA 1
ATOM 797 C C . ASN A 1 98 ? 2.901 -0.642 17.540 1.00 94.69 98 ASN A C 1
ATOM 799 O O . ASN A 1 98 ? 3.165 -0.908 18.714 1.00 94.69 98 ASN A O 1
ATOM 803 N N . LYS A 1 99 ? 1.933 -1.288 16.880 1.00 95.50 99 LYS A N 1
ATOM 804 C CA . LYS A 1 99 ? 1.124 -2.352 17.494 1.00 95.50 99 LYS A CA 1
ATOM 805 C C . LYS A 1 99 ? 1.638 -3.750 17.212 1.00 95.50 99 LYS A C 1
ATOM 807 O O . LYS A 1 99 ? 1.455 -4.625 18.060 1.00 95.50 99 LYS A O 1
ATOM 812 N N . LEU A 1 100 ? 2.223 -3.965 16.038 1.00 92.56 100 LEU A N 1
ATOM 813 C CA . LEU A 1 100 ? 2.583 -5.295 15.547 1.00 92.56 100 LEU A CA 1
ATOM 814 C C . LEU A 1 100 ? 4.091 -5.478 15.355 1.00 92.56 100 LEU A C 1
ATOM 816 O O . LEU A 1 100 ? 4.525 -6.607 15.152 1.00 92.56 100 LEU A O 1
ATOM 820 N N . ASN A 1 101 ? 4.884 -4.409 15.464 1.00 92.81 101 ASN A N 1
ATOM 821 C CA . ASN A 1 101 ? 6.331 -4.392 15.238 1.00 92.81 101 ASN A CA 1
ATOM 822 C C . ASN A 1 101 ? 6.713 -4.958 13.856 1.00 92.81 101 ASN A C 1
ATOM 824 O O . ASN A 1 101 ? 7.612 -5.789 13.729 1.00 92.81 101 ASN A O 1
ATOM 828 N N . ILE A 1 102 ? 5.971 -4.544 12.820 1.00 90.62 102 ILE A N 1
ATOM 829 C CA . ILE A 1 102 ? 6.167 -4.966 11.426 1.00 90.62 102 ILE A CA 1
ATOM 830 C C . ILE A 1 102 ? 6.318 -3.762 10.499 1.00 90.62 102 ILE A C 1
ATOM 832 O O . ILE A 1 102 ? 5.591 -2.775 10.605 1.00 90.62 102 ILE A O 1
ATOM 836 N N . THR A 1 103 ? 7.214 -3.895 9.525 1.00 91.44 103 THR A N 1
ATOM 837 C CA . THR A 1 103 ? 7.493 -2.849 8.530 1.00 91.44 103 THR A CA 1
ATOM 838 C C . THR A 1 103 ? 7.390 -3.336 7.087 1.00 91.44 103 THR A C 1
ATOM 840 O O . THR A 1 103 ? 7.124 -2.529 6.203 1.00 91.44 103 THR A O 1
ATOM 843 N N . ALA A 1 104 ? 7.508 -4.645 6.835 1.00 93.88 104 ALA A N 1
ATOM 844 C CA . ALA A 1 104 ? 7.404 -5.202 5.487 1.00 93.88 104 ALA A CA 1
ATOM 845 C C . ALA A 1 104 ? 6.044 -4.883 4.835 1.00 93.88 104 ALA A C 1
ATOM 847 O O . ALA A 1 104 ? 4.984 -5.140 5.420 1.00 93.88 104 ALA A O 1
ATOM 848 N N . GLU A 1 105 ? 6.055 -4.401 3.590 1.00 94.44 105 GLU A N 1
ATOM 849 C CA . GLU A 1 105 ? 4.861 -3.930 2.870 1.00 94.44 105 GLU A CA 1
ATOM 850 C C . GLU A 1 105 ? 3.836 -5.047 2.690 1.00 94.44 105 GLU A C 1
ATOM 852 O O . GLU A 1 105 ? 2.635 -4.809 2.783 1.00 94.44 105 GLU A O 1
ATOM 857 N N . ARG A 1 106 ? 4.295 -6.292 2.505 1.00 94.75 106 ARG A N 1
ATOM 858 C CA . ARG A 1 106 ? 3.417 -7.470 2.455 1.00 94.75 106 ARG A CA 1
ATOM 859 C C . ARG A 1 106 ? 2.608 -7.631 3.747 1.00 94.75 106 ARG A C 1
ATOM 861 O O . ARG A 1 106 ? 1.414 -7.910 3.692 1.00 94.75 106 ARG A O 1
ATOM 868 N N . ASN A 1 107 ? 3.241 -7.440 4.904 1.00 94.62 107 ASN A N 1
ATOM 869 C CA . ASN A 1 107 ? 2.572 -7.580 6.199 1.00 94.62 107 ASN A CA 1
ATOM 870 C C . ASN A 1 107 ? 1.638 -6.391 6.471 1.00 94.62 107 ASN A C 1
ATOM 872 O O . ASN A 1 107 ? 0.572 -6.567 7.065 1.00 94.62 107 ASN A O 1
ATOM 876 N N . ARG A 1 108 ? 1.992 -5.194 5.984 1.00 95.75 108 ARG A N 1
ATOM 877 C CA . ARG A 1 108 ? 1.106 -4.020 5.999 1.00 95.75 108 ARG A CA 1
ATOM 878 C C . ARG A 1 108 ? -0.131 -4.248 5.122 1.00 95.75 108 ARG A C 1
ATOM 880 O O . ARG A 1 108 ? -1.241 -4.042 5.600 1.00 95.75 108 ARG A O 1
ATOM 887 N N . ALA A 1 109 ? 0.036 -4.750 3.897 1.00 96.88 109 ALA A N 1
ATOM 888 C CA . ALA A 1 109 ? -1.064 -5.076 2.982 1.00 96.88 109 ALA A CA 1
ATOM 889 C C . ALA A 1 109 ? -2.016 -6.138 3.559 1.00 96.88 109 ALA A C 1
ATOM 891 O O . ALA A 1 109 ? -3.234 -5.986 3.474 1.00 96.88 109 ALA A O 1
ATOM 892 N N . MET A 1 110 ? -1.468 -7.168 4.211 1.00 96.38 110 MET A N 1
ATOM 893 C CA . MET A 1 110 ? -2.242 -8.179 4.940 1.00 96.38 110 MET A CA 1
ATOM 894 C C . MET A 1 110 ? -3.006 -7.574 6.124 1.00 96.38 110 MET A C 1
ATOM 896 O O . MET A 1 110 ? -4.187 -7.846 6.304 1.00 96.38 110 MET A O 1
ATOM 900 N N . THR A 1 111 ? -2.367 -6.705 6.911 1.00 96.38 111 THR A N 1
ATOM 901 C CA . THR A 1 111 ? -3.044 -6.016 8.024 1.00 96.38 111 THR A CA 1
ATOM 902 C C . THR A 1 111 ? -4.191 -5.132 7.525 1.00 96.38 111 THR A C 1
ATOM 904 O O . THR A 1 111 ? -5.263 -5.127 8.123 1.00 96.38 111 THR A O 1
ATOM 907 N N . ILE A 1 112 ? -4.002 -4.422 6.406 1.00 96.75 112 ILE A N 1
ATOM 908 C CA . ILE A 1 112 ? -5.060 -3.642 5.741 1.00 96.75 112 ILE A CA 1
ATOM 909 C C . ILE A 1 112 ? -6.234 -4.543 5.350 1.00 96.75 112 ILE A C 1
ATOM 911 O O . ILE A 1 112 ? -7.384 -4.176 5.587 1.00 96.75 112 ILE A O 1
ATOM 915 N N . TYR A 1 113 ? -5.955 -5.717 4.778 1.00 97.00 113 TYR A N 1
ATOM 916 C CA . TYR A 1 113 ? -6.995 -6.679 4.429 1.00 97.00 113 TYR A CA 1
ATOM 917 C C . TYR A 1 113 ? -7.778 -7.133 5.664 1.00 97.00 113 TYR A C 1
ATOM 919 O O . TYR A 1 113 ? -8.995 -6.964 5.698 1.00 97.00 113 TYR A O 1
ATOM 927 N N . ASN A 1 114 ? -7.086 -7.624 6.696 1.00 95.69 114 ASN A N 1
ATOM 928 C CA . ASN A 1 114 ? -7.715 -8.129 7.920 1.00 95.69 114 ASN A CA 1
ATOM 929 C C . ASN A 1 114 ? -8.583 -7.047 8.598 1.00 95.69 114 ASN A C 1
ATOM 931 O O . ASN A 1 114 ? -9.702 -7.323 9.025 1.00 95.69 114 ASN A O 1
ATOM 935 N N . LEU A 1 115 ? -8.120 -5.790 8.612 1.00 95.44 115 LEU A N 1
ATOM 936 C CA . LEU A 1 115 ? -8.884 -4.653 9.140 1.00 95.44 115 LEU A CA 1
ATOM 937 C C . LEU A 1 115 ? -10.160 -4.352 8.353 1.00 95.44 115 LEU A C 1
ATOM 939 O O . LEU A 1 115 ? -11.163 -3.932 8.941 1.00 95.44 115 LEU A O 1
ATOM 943 N N . ALA A 1 116 ? -10.104 -4.482 7.030 1.00 96.00 116 ALA A N 1
ATOM 944 C CA . ALA A 1 116 ? -11.251 -4.267 6.163 1.00 96.00 116 ALA A CA 1
ATOM 945 C C . ALA A 1 116 ? -12.265 -5.409 6.330 1.00 96.00 116 ALA A C 1
ATOM 947 O O . ALA A 1 116 ? -13.455 -5.159 6.540 1.00 96.00 116 ALA A O 1
ATOM 948 N N . GLU A 1 117 ? -11.772 -6.649 6.343 1.00 94.81 117 GLU A N 1
ATOM 949 C CA . GLU A 1 117 ? -12.560 -7.865 6.533 1.00 94.81 117 GLU A CA 1
ATOM 950 C C . GLU A 1 117 ? -13.284 -7.871 7.885 1.00 94.81 117 GLU A C 1
ATOM 952 O O . GLU A 1 117 ? -14.502 -8.050 7.920 1.00 94.81 117 GLU A O 1
ATOM 957 N N . SER A 1 118 ? -12.592 -7.552 8.987 1.00 93.31 118 SER A N 1
ATOM 958 C CA . SER A 1 118 ? -13.185 -7.493 10.336 1.00 93.31 118 SER A CA 1
ATOM 959 C C . SER A 1 118 ? -14.293 -6.441 10.487 1.00 93.31 118 SER A C 1
ATOM 961 O O . SER A 1 118 ? -15.022 -6.429 11.480 1.00 93.31 118 SER A O 1
ATOM 963 N N . ARG A 1 119 ? -14.452 -5.563 9.489 1.00 93.12 119 ARG A N 1
ATOM 964 C CA . ARG A 1 119 ? -15.472 -4.507 9.420 1.00 93.12 119 ARG A CA 1
ATOM 965 C C . ARG A 1 119 ? -16.483 -4.714 8.293 1.00 93.12 119 ARG A C 1
ATOM 967 O O . ARG A 1 119 ? -17.368 -3.873 8.142 1.00 93.12 119 ARG A O 1
ATOM 974 N N . GLY A 1 120 ? -16.359 -5.787 7.510 1.00 94.62 120 GLY A N 1
ATOM 975 C CA . GLY A 1 120 ? -17.229 -6.068 6.367 1.00 94.62 120 GLY A CA 1
ATOM 976 C C . GLY A 1 120 ? -17.151 -5.013 5.258 1.00 94.62 120 GLY A C 1
ATOM 977 O O . GLY A 1 120 ? -18.170 -4.704 4.644 1.00 94.62 120 GLY A O 1
ATOM 978 N N . ILE A 1 121 ? -15.975 -4.416 5.032 1.00 96.00 121 ILE A N 1
ATOM 979 C CA . ILE A 1 121 ? -15.747 -3.390 3.999 1.00 96.00 121 ILE A CA 1
ATOM 980 C C . ILE A 1 121 ? -14.584 -3.770 3.082 1.00 96.00 121 ILE A C 1
ATOM 982 O O . ILE A 1 121 ? -13.820 -4.686 3.380 1.00 96.00 121 ILE A O 1
ATOM 986 N N . THR A 1 122 ? -14.425 -3.057 1.964 1.00 97.19 122 THR A N 1
ATOM 987 C CA . THR A 1 122 ? -13.269 -3.259 1.083 1.00 97.19 122 THR A CA 1
ATOM 988 C C . THR A 1 122 ? -12.006 -2.584 1.640 1.00 97.19 122 THR A C 1
ATOM 990 O O . THR A 1 122 ? -12.099 -1.606 2.391 1.00 97.19 122 THR A O 1
ATOM 993 N N . PRO A 1 123 ? -10.804 -3.042 1.247 1.00 97.62 123 PRO A N 1
ATOM 994 C CA . PRO A 1 123 ? -9.554 -2.348 1.554 1.00 97.62 123 PRO A CA 1
ATOM 995 C C . PRO A 1 123 ? -9.533 -0.875 1.107 1.00 97.62 123 PRO A C 1
ATOM 997 O O . PRO A 1 123 ? -9.031 -0.020 1.835 1.00 97.62 123 PRO A O 1
ATOM 1000 N N . VAL A 1 124 ? -10.132 -0.552 -0.046 1.00 97.81 124 VAL A N 1
ATOM 1001 C CA . VAL A 1 124 ? -10.279 0.834 -0.532 1.00 97.81 124 VAL A CA 1
ATOM 1002 C C . VAL A 1 124 ? -11.141 1.665 0.423 1.00 97.81 124 VAL A C 1
ATOM 1004 O O . VAL A 1 124 ? -10.744 2.763 0.827 1.00 97.81 124 VAL A O 1
ATOM 1007 N N . ASP A 1 125 ? -12.291 1.129 0.839 1.00 96.94 125 ASP A N 1
ATOM 1008 C CA . ASP A 1 125 ? -13.193 1.804 1.777 1.00 96.94 125 ASP A CA 1
ATOM 1009 C C . ASP A 1 125 ? -12.538 2.036 3.138 1.00 96.94 125 ASP A C 1
ATOM 1011 O O . ASP A 1 125 ? -12.739 3.090 3.748 1.00 96.94 125 ASP A O 1
ATOM 1015 N N . LEU A 1 126 ? -11.739 1.078 3.617 1.00 96.44 126 LEU A N 1
ATOM 1016 C CA . LEU A 1 126 ? -10.994 1.212 4.865 1.00 96.44 126 LEU A CA 1
ATOM 1017 C C . LEU A 1 126 ? -10.073 2.438 4.824 1.00 96.44 126 LEU A C 1
ATOM 1019 O O . LEU A 1 126 ? -10.148 3.282 5.720 1.00 96.44 126 LEU A O 1
ATOM 1023 N N . ILE A 1 127 ? -9.244 2.561 3.781 1.00 97.12 127 ILE A N 1
ATOM 1024 C CA . ILE A 1 127 ? -8.334 3.705 3.624 1.00 97.12 127 ILE A CA 1
ATOM 1025 C C . ILE A 1 127 ? -9.125 5.011 3.541 1.00 97.12 127 ILE A C 1
ATOM 1027 O O . ILE A 1 127 ? -8.835 5.966 4.265 1.00 97.12 127 ILE A O 1
ATOM 1031 N N . ASN A 1 128 ? -10.180 5.048 2.727 1.00 95.88 128 ASN A N 1
ATOM 1032 C CA . ASN A 1 128 ? -11.006 6.244 2.577 1.00 95.88 128 ASN A CA 1
ATOM 1033 C C . ASN A 1 128 ? -11.652 6.686 3.903 1.00 95.88 128 ASN A C 1
ATOM 1035 O O . ASN A 1 128 ? -11.755 7.889 4.164 1.00 95.88 128 ASN A O 1
ATOM 1039 N N . ARG A 1 129 ? -12.039 5.744 4.773 1.00 92.81 129 ARG A N 1
ATOM 1040 C CA . ARG A 1 129 ? -12.562 6.040 6.118 1.00 92.81 129 ARG A CA 1
ATOM 1041 C C . ARG A 1 129 ? -11.500 6.607 7.052 1.00 92.81 129 ARG A C 1
ATOM 1043 O O . ARG A 1 129 ? -11.803 7.555 7.769 1.00 92.81 129 ARG A O 1
ATOM 1050 N N . ILE A 1 130 ? -10.275 6.078 7.028 1.00 91.25 130 ILE A N 1
ATOM 1051 C CA . ILE A 1 130 ? -9.156 6.610 7.829 1.00 91.25 130 ILE A CA 1
ATOM 1052 C C . ILE A 1 130 ? -8.887 8.077 7.464 1.00 91.25 130 ILE A C 1
ATOM 1054 O O . ILE A 1 130 ? -8.632 8.898 8.341 1.00 91.25 130 ILE A O 1
ATOM 1058 N N . LEU A 1 131 ? -9.007 8.421 6.180 1.00 87.69 131 LEU A N 1
ATOM 1059 C CA . LEU A 1 131 ? -8.728 9.763 5.662 1.00 87.69 131 LEU A CA 1
ATOM 1060 C C . LEU A 1 131 ? -9.880 10.767 5.820 1.00 87.69 131 LEU A C 1
ATOM 1062 O O . LEU A 1 131 ? -9.688 11.963 5.594 1.00 87.69 131 LEU A O 1
ATOM 1066 N N . THR A 1 132 ? -11.088 10.321 6.165 1.00 74.25 132 THR A N 1
ATOM 1067 C CA . THR A 1 132 ? -12.245 11.220 6.294 1.00 74.25 132 THR A CA 1
ATOM 1068 C C . THR A 1 132 ? -12.189 11.942 7.643 1.00 74.25 132 THR A C 1
ATOM 1070 O O . THR A 1 132 ? -12.041 11.293 8.680 1.00 74.25 132 THR A O 1
ATOM 1073 N N . LYS A 1 133 ? -12.251 13.284 7.628 1.00 55.56 133 LYS A N 1
ATOM 1074 C CA . LYS A 1 133 ? -12.213 14.147 8.824 1.00 55.56 133 LYS A CA 1
ATOM 1075 C C . LYS A 1 133 ? -13.409 13.927 9.738 1.00 55.56 133 LYS A C 1
ATOM 1077 O O . LYS A 1 133 ? -14.534 13.814 9.219 1.00 55.56 133 LYS A O 1
#

Nearest PDB structures (foldseek):
  4cyu-assembly1_A  TM=3.658E-01  e=2.379E-01  Staphylococcus aureus
  2yq0-assembly1_A  TM=3.214E-01  e=5.285E+00  Human herpesvirus 8 type M
  3hx9-assembly1_B  TM=3.745E-01  e=9.341E+00  Mycobacterium tuberculosis

Mean predicted aligned error: 3.36 Å

Organism: Flavobacterium johnsoniae (NCBI:txid986)

pLDDT: mean 93.88, std 5.91, range [55.56, 98.38]

Radius of gyration: 14.91 Å; Cα contacts (8 Å, |Δi|>4): 218; chains: 1; bounding box: 39×29×38 Å